Protein AF-A0A699W1Y6-F1 (afdb_monomer_lite)

pLDDT: mean 84.51, std 11.34, range [42.97, 95.88]

Secondary structure (DSSP, 8-state):
-------GGGSHHHHH-TTTS-SS--SSPP--SSPP--PPPTT------PPPPPPP-

Foldseek 3Di:
DPPPPCDPCNDPVCVVCVVVPDPDDPPDDDDDPDDDDDDDDPPDDDDDDDDDDDDDD

Sequence (57 aa):
MKVNELKLKDIPVVREFPDVFPEDLLGLPTSREVEFRIDLIHGAIPVAKSPYRLAPT

Radius of gyration: 20.67 Å; chains: 1; bounding box: 46×48×37 Å

Structure (mmCIF, N/CA/C/O backbone):
data_AF-A0A699W1Y6-F1
#
_entry.id   AF-A0A699W1Y6-F1
#
loop_
_atom_site.group_PDB
_atom_site.id
_atom_site.type_symbol
_atom_site.label_atom_id
_atom_site.label_alt_id
_atom_site.label_comp_id
_atom_site.label_asym_id
_atom_site.label_entity_id
_atom_site.label_seq_id
_atom_site.pdbx_PDB_ins_code
_atom_site.Cartn_x
_atom_site.Cartn_y
_atom_site.Cartn_z
_atom_site.occupancy
_atom_site.B_iso_or_equiv
_atom_site.auth_seq_id
_atom_site.auth_comp_id
_atom_site.auth_asym_id
_atom_site.auth_atom_id
_atom_site.pdbx_PDB_model_num
ATOM 1 N N . MET A 1 1 ? -12.192 31.424 6.389 1.00 42.97 1 MET A N 1
ATOM 2 C CA . MET A 1 1 ? -12.916 30.143 6.261 1.00 42.97 1 MET A CA 1
ATOM 3 C C . MET A 1 1 ? -12.350 29.188 7.294 1.00 42.97 1 MET A C 1
ATOM 5 O O . MET A 1 1 ? -11.188 28.828 7.182 1.00 42.97 1 MET A O 1
ATOM 9 N N . LYS A 1 2 ? -13.115 28.852 8.337 1.00 51.16 2 LYS A N 1
ATOM 10 C CA . LYS A 1 2 ? -12.752 27.743 9.226 1.00 51.16 2 LYS A CA 1
ATOM 11 C C . LYS A 1 2 ? -13.059 26.472 8.443 1.00 51.16 2 LYS A C 1
ATOM 13 O O . LYS A 1 2 ? -14.224 26.217 8.152 1.00 51.16 2 LYS A O 1
ATOM 18 N N . VAL A 1 3 ? -12.030 25.743 8.027 1.00 58.44 3 VAL A N 1
ATOM 19 C CA . VAL A 1 3 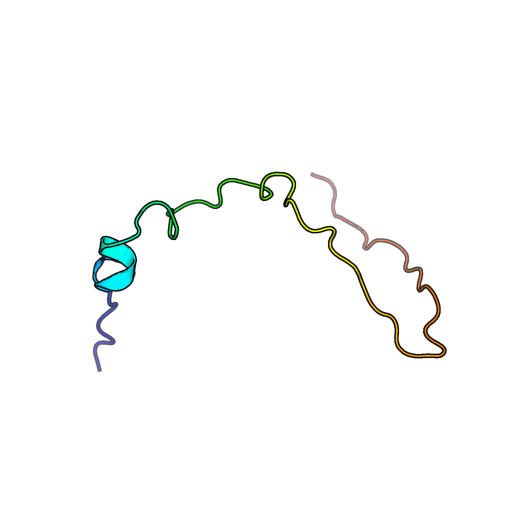? -12.218 24.355 7.611 1.00 58.44 3 VAL A CA 1
ATOM 20 C C . VAL A 1 3 ? -12.685 23.653 8.878 1.00 58.44 3 VAL A C 1
ATOM 22 O O . VAL A 1 3 ? -11.947 23.602 9.857 1.00 58.44 3 VAL A O 1
ATOM 25 N N . ASN A 1 4 ? -13.953 23.248 8.919 1.00 61.62 4 ASN A N 1
ATOM 26 C CA . ASN A 1 4 ? -14.417 22.361 9.972 1.00 61.62 4 ASN A CA 1
ATOM 27 C C . ASN A 1 4 ? -13.604 21.079 9.813 1.00 61.62 4 ASN A C 1
ATOM 29 O O . ASN A 1 4 ? -13.799 20.341 8.849 1.00 61.62 4 ASN A O 1
ATOM 33 N N . GLU A 1 5 ? -12.650 20.868 10.713 1.00 64.06 5 GLU A N 1
ATOM 34 C CA . GLU A 1 5 ? -11.940 19.606 10.869 1.00 64.06 5 GLU A CA 1
ATOM 35 C C . GLU A 1 5 ? -12.969 18.564 11.320 1.00 64.06 5 GLU A C 1
ATOM 37 O O . GLU A 1 5 ? -13.154 18.325 12.512 1.00 64.06 5 GLU A O 1
ATOM 42 N N . LEU A 1 6 ? -13.722 18.009 10.367 1.00 71.12 6 LEU A N 1
ATOM 43 C CA . LEU A 1 6 ? -14.577 16.857 10.615 1.00 71.12 6 LEU A CA 1
ATOM 44 C C . LEU A 1 6 ? -13.652 15.740 11.078 1.00 71.12 6 LEU A C 1
ATOM 46 O O . LEU A 1 6 ? -12.785 15.290 10.323 1.00 71.12 6 LEU A O 1
ATOM 50 N N . LYS A 1 7 ? -13.788 15.330 12.339 1.00 79.56 7 LYS A N 1
ATOM 51 C CA . LYS A 1 7 ? -12.990 14.220 12.841 1.00 79.56 7 LYS A CA 1
ATOM 52 C C . LYS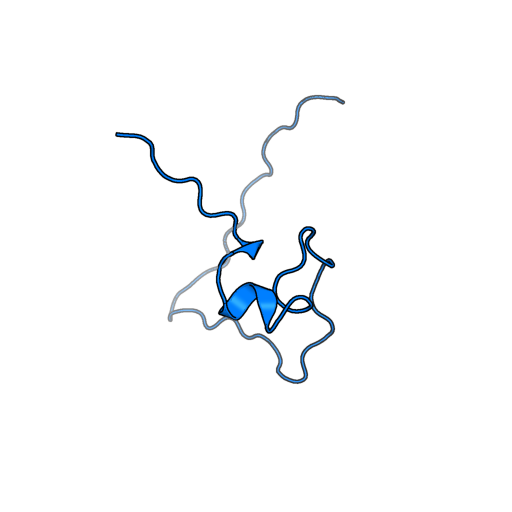 A 1 7 ? -13.472 12.982 12.101 1.00 79.56 7 LYS A C 1
ATOM 54 O O . LYS A 1 7 ? -14.667 12.817 11.881 1.00 79.56 7 LYS A O 1
ATOM 59 N N . LEU A 1 8 ? -12.556 12.087 11.739 1.00 79.69 8 LEU A N 1
ATOM 60 C CA . LEU A 1 8 ? -12.896 10.816 11.081 1.00 79.69 8 LEU A CA 1
ATOM 61 C C . LEU A 1 8 ? -14.015 10.065 11.828 1.00 79.69 8 LEU A C 1
ATOM 63 O O . LEU A 1 8 ? -14.912 9.502 11.212 1.00 79.69 8 LEU A O 1
ATOM 67 N N . LYS A 1 9 ? -14.008 10.168 13.162 1.00 81.44 9 LYS A N 1
ATOM 68 C CA . LYS A 1 9 ? -15.006 9.605 14.081 1.00 81.44 9 LYS A CA 1
ATOM 69 C C . LYS A 1 9 ? -16.410 10.209 13.959 1.00 81.44 9 LYS A C 1
ATOM 71 O O . LYS A 1 9 ? -17.351 9.617 14.470 1.00 81.44 9 LYS A O 1
ATOM 76 N N . ASP A 1 10 ? -16.566 11.365 13.322 1.00 87.12 10 ASP A N 1
ATOM 77 C CA . ASP A 1 10 ? -17.863 12.021 13.118 1.00 87.12 10 ASP A CA 1
ATOM 78 C C . ASP A 1 10 ? -18.569 11.505 11.853 1.00 87.12 10 ASP A C 1
ATOM 80 O O . ASP A 1 10 ? -19.763 11.742 11.662 1.00 87.12 10 ASP A O 1
ATOM 84 N N . ILE A 1 11 ? -17.851 10.777 10.991 1.00 90.06 11 ILE A N 1
ATOM 85 C CA . ILE A 1 11 ? -18.400 10.205 9.765 1.00 90.06 11 ILE A CA 1
ATOM 86 C C . ILE A 1 11 ? -19.250 8.973 10.135 1.00 90.06 11 ILE A C 1
ATOM 88 O O . ILE A 1 11 ? -18.719 8.040 10.741 1.00 90.06 11 ILE A O 1
ATOM 92 N N . PRO A 1 12 ? -20.545 8.918 9.758 1.00 90.88 12 PRO A N 1
ATOM 93 C CA . PRO A 1 12 ? -21.445 7.823 10.134 1.00 90.88 12 PRO A CA 1
ATOM 94 C C . PRO A 1 12 ? -20.894 6.426 9.827 1.00 90.88 12 PRO A C 1
ATOM 96 O O . PRO A 1 12 ? -20.894 5.573 10.706 1.00 90.88 12 PRO A O 1
ATOM 99 N N . VAL A 1 13 ? -20.310 6.228 8.639 1.00 91.38 13 VAL A N 1
ATOM 100 C CA . VAL A 1 13 ? -19.726 4.931 8.253 1.00 91.38 13 VAL A CA 1
ATOM 101 C C . VAL A 1 13 ? -18.550 4.522 9.147 1.00 91.38 13 VAL A C 1
ATOM 103 O O . VAL A 1 13 ? -18.393 3.355 9.467 1.00 91.38 13 VAL A O 1
ATOM 106 N N . VAL A 1 14 ? -17.741 5.467 9.629 1.00 89.50 14 VAL A N 1
ATOM 107 C CA . VAL A 1 14 ? -16.605 5.153 10.515 1.00 89.50 14 VAL A CA 1
ATOM 108 C C . VAL A 1 14 ? -17.103 4.731 11.897 1.00 89.50 14 VAL A C 1
ATOM 110 O O . VAL A 1 14 ? -16.536 3.838 12.518 1.00 89.50 14 VAL A O 1
ATOM 113 N N . ARG A 1 15 ? -18.198 5.339 12.368 1.00 89.44 15 ARG A N 1
ATOM 114 C CA . ARG A 1 15 ? -18.841 4.976 13.640 1.00 89.44 15 ARG A CA 1
ATOM 115 C C . ARG A 1 15 ? -19.510 3.607 13.596 1.00 89.44 15 ARG A C 1
ATOM 117 O O . ARG A 1 15 ? -19.571 2.944 14.626 1.00 89.44 15 ARG A O 1
ATOM 124 N N . GLU A 1 16 ? -20.042 3.223 12.440 1.00 94.31 16 GLU A N 1
ATOM 125 C CA . GLU A 1 16 ? -20.693 1.927 12.227 1.00 94.31 16 GLU A CA 1
ATOM 126 C C . GLU A 1 16 ? -19.685 0.772 12.122 1.00 94.31 16 GLU A C 1
ATOM 128 O O . GLU A 1 16 ? -20.029 -0.352 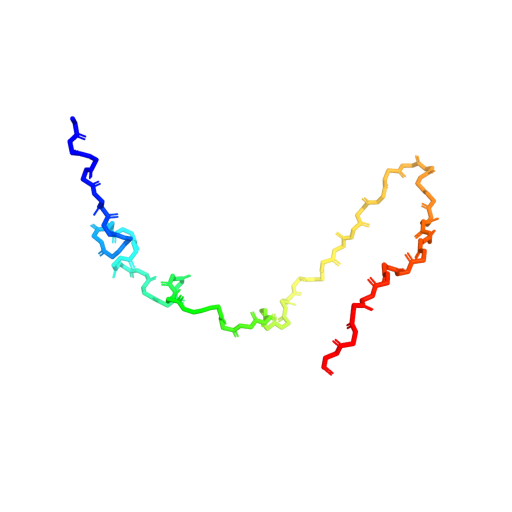12.480 1.00 94.31 16 GLU A O 1
ATOM 133 N N . PHE A 1 17 ? -18.442 1.050 11.705 1.00 90.38 17 PHE A N 1
ATOM 134 C CA . PHE A 1 17 ? -17.390 0.046 11.486 1.00 90.38 17 PHE A CA 1
ATOM 135 C C . PHE A 1 17 ? -16.068 0.399 12.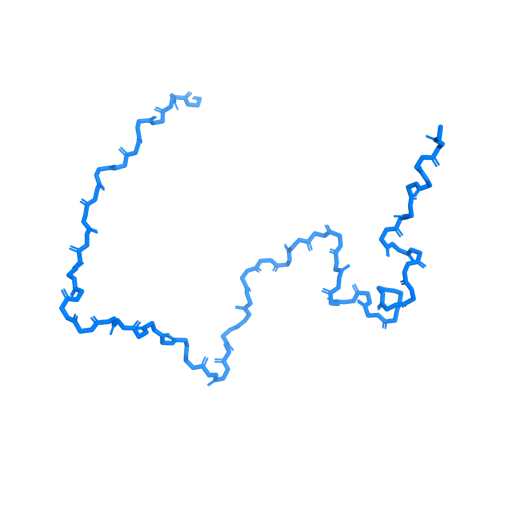206 1.00 90.38 17 PHE A C 1
ATOM 137 O O . PHE A 1 17 ? -15.047 0.641 11.553 1.00 90.38 17 PHE A O 1
ATOM 144 N N . PRO A 1 18 ? -16.048 0.453 13.552 1.00 85.62 18 PRO A N 1
ATOM 145 C CA . PRO A 1 18 ? -14.865 0.869 14.315 1.00 85.62 18 PRO A CA 1
ATOM 146 C C . PRO A 1 18 ? -13.681 -0.108 14.203 1.00 85.62 18 PRO A C 1
ATOM 148 O O . PRO A 1 18 ? -12.534 0.278 14.398 1.00 85.62 18 PRO A O 1
ATOM 151 N N . ASP A 1 19 ? -13.949 -1.370 13.881 1.00 83.25 19 ASP A N 1
ATOM 152 C CA . ASP A 1 19 ? -12.976 -2.439 13.651 1.00 83.25 19 ASP A CA 1
ATOM 153 C C . ASP A 1 19 ? -12.301 -2.358 12.271 1.00 83.25 19 ASP A C 1
ATOM 155 O O . ASP A 1 19 ? -11.159 -2.789 12.113 1.00 83.25 19 ASP A O 1
ATOM 159 N N . VAL A 1 20 ? -12.986 -1.778 11.279 1.00 85.88 20 VAL A N 1
ATOM 160 C CA . VAL A 1 20 ? -12.463 -1.565 9.917 1.00 85.88 20 VAL A CA 1
ATOM 161 C C . VAL A 1 20 ? -11.592 -0.309 9.838 1.00 85.88 20 VAL A C 1
ATOM 163 O O . VAL A 1 20 ? -10.662 -0.251 9.032 1.00 85.88 20 VAL A O 1
ATOM 166 N N . PHE A 1 21 ? -11.868 0.685 10.686 1.00 85.69 21 PHE A N 1
ATOM 167 C CA . PHE A 1 21 ? -11.148 1.960 10.746 1.00 85.69 21 PHE A CA 1
ATOM 168 C C . PHE A 1 21 ? -10.475 2.189 12.114 1.00 85.69 21 PHE A C 1
ATOM 170 O O . PHE A 1 21 ? -10.788 3.180 12.781 1.00 85.69 21 PHE A O 1
ATOM 177 N N . PRO A 1 22 ? -9.555 1.308 12.551 1.00 84.19 22 PRO A N 1
ATOM 178 C CA . PRO A 1 22 ? -8.827 1.508 13.798 1.00 84.19 22 PRO A CA 1
ATOM 179 C C . PRO A 1 22 ? -7.904 2.730 13.697 1.00 84.19 22 PRO A C 1
ATOM 181 O O . PRO A 1 22 ? -7.416 3.069 12.616 1.00 84.19 22 PRO A O 1
ATOM 184 N N . GLU A 1 23 ? -7.637 3.393 14.825 1.00 83.56 23 GLU A N 1
ATOM 185 C CA . GLU A 1 23 ? -6.697 4.520 14.861 1.00 83.56 23 GLU A CA 1
ATOM 186 C C . GLU A 1 23 ? -5.265 4.115 14.476 1.00 83.56 23 GLU A C 1
ATOM 188 O O . GLU A 1 23 ? -4.552 4.917 13.873 1.00 83.56 23 GLU A O 1
ATOM 193 N N . ASP A 1 24 ? -4.881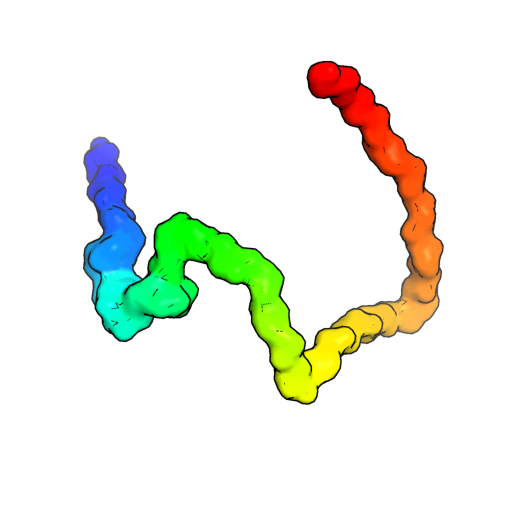 2.869 14.773 1.00 83.50 24 ASP A N 1
ATOM 194 C CA . ASP A 1 24 ? -3.580 2.282 14.454 1.00 83.50 24 ASP A CA 1
ATOM 195 C C . ASP A 1 24 ? -3.728 1.097 13.485 1.00 83.50 24 ASP A C 1
ATOM 197 O O . ASP A 1 24 ? -4.660 0.295 13.581 1.00 83.50 24 ASP A O 1
ATOM 201 N N . LEU A 1 25 ? -2.779 0.939 12.555 1.00 83.31 25 LEU A N 1
ATOM 202 C CA . LEU A 1 25 ? -2.771 -0.194 11.623 1.00 83.31 25 LEU A CA 1
ATOM 203 C C . LEU A 1 25 ? -2.406 -1.495 12.356 1.00 83.31 25 LEU A C 1
ATOM 205 O O . LEU A 1 25 ? -1.311 -1.620 12.901 1.00 83.31 25 LEU A O 1
ATOM 209 N N . LEU A 1 26 ? -3.280 -2.504 12.287 1.00 74.81 26 LEU A N 1
ATOM 210 C CA . LEU A 1 26 ? -3.152 -3.795 12.991 1.00 74.81 26 LEU A CA 1
ATOM 211 C C . LEU A 1 26 ? -2.089 -4.758 12.410 1.00 74.81 26 LEU A C 1
ATOM 213 O O . LEU A 1 26 ? -2.096 -5.952 12.701 1.00 74.81 26 LEU A O 1
ATOM 217 N N . GLY A 1 27 ? -1.154 -4.253 11.604 1.00 78.56 27 GLY A N 1
ATOM 218 C CA . GLY A 1 27 ? -0.120 -5.048 10.942 1.00 78.56 27 GLY A CA 1
ATOM 219 C C . GLY A 1 27 ? -0.552 -5.610 9.586 1.00 78.56 27 GLY A C 1
ATOM 220 O O . GLY A 1 27 ? -1.464 -5.100 8.933 1.00 78.56 27 GLY A O 1
ATOM 221 N N . LEU A 1 28 ? 0.164 -6.633 9.112 1.00 80.81 28 LEU A N 1
ATOM 222 C CA . LEU A 1 28 ? -0.163 -7.282 7.842 1.00 80.81 28 LEU A CA 1
ATOM 223 C C . LEU A 1 28 ? -1.486 -8.048 7.971 1.00 80.81 28 LEU A C 1
ATOM 225 O O . LEU A 1 28 ? -1.720 -8.681 9.001 1.00 80.81 28 LEU A O 1
ATOM 229 N N . PRO A 1 29 ? -2.340 -8.038 6.934 1.00 75.12 29 PRO A N 1
ATOM 230 C CA 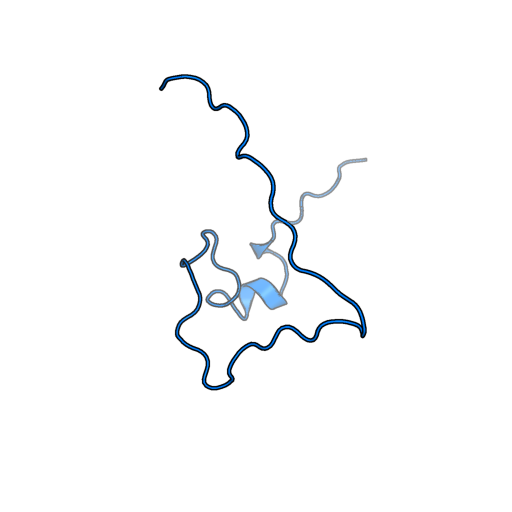. PRO A 1 29 ? -3.548 -8.846 6.950 1.00 75.12 29 PRO A CA 1
ATOM 231 C C . PRO A 1 29 ? -3.183 -10.326 7.102 1.00 75.12 29 PRO A C 1
ATOM 233 O O . PRO A 1 29 ? -2.190 -10.788 6.534 1.00 75.12 29 PRO A O 1
ATOM 236 N N . THR A 1 30 ? -4.015 -11.073 7.827 1.00 76.69 30 THR A N 1
ATOM 237 C CA . THR A 1 30 ? -3.944 -12.538 7.888 1.00 76.69 30 THR A CA 1
ATOM 238 C C . THR A 1 30 ? -3.918 -13.123 6.475 1.00 76.69 30 THR A C 1
ATOM 240 O O . THR A 1 30 ? -4.439 -12.510 5.535 1.00 76.69 30 THR A O 1
ATOM 243 N N . SER A 1 31 ? -3.323 -14.311 6.318 1.00 79.75 31 SER A N 1
ATOM 244 C CA . SER A 1 31 ? -3.330 -15.047 5.051 1.00 79.75 31 SER A CA 1
ATOM 245 C C . SER A 1 31 ? -4.740 -15.057 4.467 1.00 79.75 31 SER A C 1
ATOM 247 O O . SER A 1 31 ? -5.670 -15.590 5.077 1.00 79.75 31 SER A O 1
ATOM 249 N N . ARG A 1 32 ? -4.905 -14.418 3.311 1.00 78.81 32 ARG A N 1
ATOM 250 C CA . ARG A 1 32 ? -6.182 -14.401 2.603 1.00 78.81 32 ARG A CA 1
ATOM 251 C C . ARG A 1 32 ? -6.400 -15.770 1.969 1.00 78.81 32 ARG A C 1
ATOM 253 O O . ARG A 1 32 ? -5.440 -16.427 1.582 1.00 78.81 32 ARG A O 1
ATOM 260 N N . GLU A 1 33 ? -7.658 -16.171 1.828 1.00 79.06 33 GLU A N 1
ATOM 261 C CA . GLU A 1 33 ? -8.021 -17.412 1.127 1.00 79.06 33 GLU A CA 1
ATOM 262 C C . GLU A 1 33 ? -7.629 -17.366 -0.362 1.00 79.06 33 GLU A C 1
ATOM 264 O O . GLU A 1 33 ? -7.375 -18.394 -0.984 1.00 79.06 33 GLU A O 1
ATOM 269 N N . VAL A 1 34 ? -7.515 -16.157 -0.922 1.00 79.94 34 VAL A N 1
ATOM 270 C CA . VAL A 1 34 ? -7.084 -15.928 -2.301 1.00 79.94 34 VAL A CA 1
ATOM 271 C C . VAL A 1 34 ? -5.611 -15.530 -2.338 1.00 79.94 34 VAL A C 1
ATOM 273 O O . VAL A 1 34 ? -5.189 -14.570 -1.690 1.00 79.94 34 VAL A O 1
ATOM 276 N N . GLU A 1 35 ? -4.845 -16.254 -3.150 1.00 82.25 35 GLU A N 1
ATOM 277 C CA . GLU A 1 35 ? -3.458 -15.935 -3.470 1.00 82.25 35 GLU A CA 1
ATOM 278 C C . GLU A 1 35 ? -3.382 -14.626 -4.270 1.00 82.25 35 GLU A C 1
ATOM 280 O O . GLU A 1 35 ? -4.016 -14.474 -5.317 1.00 82.25 35 GLU A O 1
ATOM 285 N N . PHE A 1 36 ? -2.580 -13.676 -3.795 1.00 79.81 36 PHE A N 1
ATOM 286 C CA . PHE A 1 36 ? -2.269 -12.484 -4.574 1.00 79.81 36 PHE A CA 1
ATOM 287 C C . PHE A 1 36 ? -1.322 -12.833 -5.717 1.00 79.81 36 PHE A C 1
ATOM 289 O O . PHE A 1 36 ? -0.222 -13.333 -5.486 1.00 79.81 36 PHE A O 1
ATOM 296 N N . ARG A 1 37 ? -1.725 -12.507 -6.946 1.00 87.62 37 ARG A N 1
ATOM 297 C CA . ARG A 1 37 ? -0.902 -12.673 -8.147 1.00 87.62 37 ARG A CA 1
ATOM 298 C C . ARG A 1 37 ? -0.562 -11.314 -8.736 1.00 87.62 37 ARG A C 1
ATOM 300 O O . ARG A 1 37 ? -1.388 -10.404 -8.721 1.00 87.62 37 ARG A O 1
ATOM 307 N N . ILE A 1 38 ? 0.669 -11.179 -9.217 1.00 90.56 38 ILE A N 1
ATOM 308 C CA . ILE A 1 38 ? 1.128 -9.994 -9.941 1.00 90.56 38 ILE A CA 1
ATOM 309 C C . ILE A 1 38 ? 1.231 -10.391 -11.406 1.00 90.56 38 ILE A C 1
ATOM 311 O O . ILE A 1 38 ? 2.158 -11.102 -11.795 1.00 90.56 38 ILE A O 1
ATOM 315 N N . ASP A 1 39 ? 0.276 -9.927 -12.203 1.00 92.69 39 ASP A N 1
ATOM 316 C CA . ASP A 1 39 ? 0.306 -10.135 -13.643 1.00 92.69 39 ASP A CA 1
ATOM 317 C C . ASP A 1 39 ? 1.282 -9.147 -14.277 1.00 92.69 39 ASP A C 1
ATOM 319 O O . ASP A 1 39 ? 1.195 -7.929 -14.094 1.00 92.69 39 ASP A O 1
ATOM 323 N N . LEU A 1 40 ? 2.243 -9.682 -15.022 1.00 93.38 40 LEU A N 1
ATOM 324 C CA . LEU A 1 40 ? 3.208 -8.882 -15.754 1.00 93.38 40 LEU A CA 1
ATOM 325 C C . LEU A 1 40 ? 2.713 -8.648 -17.178 1.00 93.38 40 LEU A C 1
ATOM 327 O O . LEU A 1 40 ? 2.214 -9.560 -17.838 1.00 93.38 40 LEU A O 1
ATOM 331 N N . ILE A 1 41 ? 2.912 -7.430 -17.682 1.00 95.44 41 ILE A N 1
ATOM 332 C CA . ILE A 1 41 ? 2.750 -7.173 -19.113 1.00 95.44 41 ILE A CA 1
ATOM 333 C C . ILE A 1 41 ? 3.755 -8.017 -19.904 1.00 95.44 41 ILE A C 1
ATOM 335 O O . ILE A 1 41 ? 4.866 -8.295 -19.440 1.00 95.44 41 ILE A O 1
ATOM 339 N N . HIS A 1 42 ? 3.378 -8.410 -21.119 1.00 94.00 42 HIS A N 1
ATOM 340 C CA . HIS A 1 42 ? 4.266 -9.180 -21.982 1.00 94.00 42 HIS A CA 1
ATOM 341 C C . HIS A 1 42 ? 5.580 -8.415 -22.218 1.00 94.00 42 HIS A C 1
ATOM 343 O O . HIS A 1 42 ? 5.562 -7.245 -22.594 1.00 94.00 42 HIS A O 1
ATOM 349 N N . GLY A 1 43 ? 6.717 -9.077 -21.984 1.00 94.56 43 GLY A N 1
ATOM 350 C CA . GLY A 1 43 ? 8.049 -8.477 -22.123 1.00 94.56 43 GLY A CA 1
ATOM 351 C C . GLY A 1 43 ? 8.572 -7.730 -20.890 1.00 94.56 43 GLY A C 1
ATOM 352 O O . GLY A 1 43 ? 9.663 -7.166 -20.955 1.00 94.56 43 GLY A O 1
ATOM 353 N N . ALA A 1 44 ? 7.851 -7.729 -19.763 1.00 95.38 44 ALA A N 1
ATOM 354 C CA . ALA A 1 44 ? 8.400 -7.236 -18.503 1.00 95.38 44 ALA A CA 1
ATOM 355 C C . ALA A 1 44 ? 9.603 -8.083 -18.054 1.00 95.38 44 ALA A C 1
ATOM 357 O O . ALA A 1 44 ? 9.578 -9.312 -18.118 1.00 95.38 44 ALA A O 1
ATOM 358 N N . ILE A 1 45 ? 10.643 -7.412 -17.560 1.00 95.25 45 ILE A N 1
ATOM 359 C CA . ILE A 1 45 ? 11.868 -8.040 -17.057 1.00 95.25 45 ILE A CA 1
ATOM 360 C C . ILE A 1 45 ? 12.108 -7.638 -15.594 1.00 95.25 45 ILE A C 1
ATOM 362 O O . ILE A 1 45 ? 11.769 -6.513 -15.215 1.00 95.25 45 ILE A O 1
ATOM 366 N N . PRO A 1 46 ? 12.700 -8.512 -14.758 1.00 94.12 46 PRO A N 1
ATOM 367 C CA . PRO A 1 46 ? 13.061 -8.154 -13.391 1.00 94.12 46 PRO A CA 1
ATOM 368 C C . PRO A 1 46 ? 14.033 -6.972 -13.355 1.00 94.12 46 PRO A C 1
ATOM 370 O O . PRO A 1 46 ? 14.975 -6.900 -14.145 1.00 94.12 46 PRO A O 1
ATOM 373 N N . VAL A 1 47 ? 13.833 -6.063 -12.400 1.00 94.06 47 VAL A N 1
ATOM 374 C CA . VAL A 1 47 ? 14.735 -4.934 -12.157 1.00 94.06 47 VAL A CA 1
ATOM 375 C C . VAL A 1 47 ? 15.422 -5.094 -10.806 1.00 94.06 47 VAL A C 1
ATOM 377 O O . VAL A 1 47 ? 14.778 -5.358 -9.795 1.00 94.06 47 VAL A O 1
ATOM 380 N N . ALA A 1 48 ? 16.739 -4.895 -10.789 1.00 95.81 48 ALA A N 1
ATOM 381 C CA . ALA A 1 48 ? 17.536 -4.828 -9.571 1.00 95.81 48 ALA A CA 1
ATOM 382 C C . ALA A 1 48 ? 18.132 -3.421 -9.424 1.00 95.81 48 ALA A C 1
ATOM 384 O O . ALA A 1 48 ? 18.668 -2.853 -10.380 1.00 95.81 48 ALA A O 1
ATOM 385 N N . LYS A 1 49 ? 18.036 -2.845 -8.223 1.00 95.69 49 LYS A N 1
ATOM 386 C CA . LYS A 1 49 ? 18.650 -1.562 -7.855 1.00 95.69 49 LYS A CA 1
ATOM 387 C C . LYS A 1 49 ? 19.375 -1.723 -6.525 1.00 95.69 49 LYS A C 1
ATOM 389 O O . LYS A 1 49 ? 18.908 -2.449 -5.652 1.00 95.69 49 LYS A O 1
ATOM 394 N N . SER A 1 50 ? 20.514 -1.052 -6.375 1.00 95.81 50 SER A N 1
ATOM 395 C CA . SER A 1 50 ? 21.222 -1.005 -5.095 1.00 95.81 50 SER A CA 1
ATOM 396 C C . SER A 1 50 ? 20.371 -0.280 -4.044 1.00 95.81 50 SER A C 1
ATOM 398 O O . SER A 1 50 ? 19.771 0.744 -4.385 1.00 95.81 50 SER A O 1
ATOM 400 N N . PRO A 1 51 ? 20.347 -0.739 -2.779 1.00 95.62 51 PRO A N 1
ATOM 401 C CA . PRO A 1 51 ? 19.715 0.003 -1.693 1.00 95.62 51 PRO A CA 1
ATOM 402 C C . PRO A 1 51 ? 20.301 1.412 -1.553 1.00 95.62 51 PRO A C 1
ATOM 404 O O . PRO A 1 51 ? 21.482 1.640 -1.831 1.00 95.62 51 PRO A O 1
ATOM 407 N N . TYR A 1 52 ? 19.488 2.358 -1.088 1.00 95.88 52 TYR A N 1
ATOM 408 C CA . TYR A 1 52 ? 19.982 3.682 -0.717 1.00 95.88 52 TYR A CA 1
ATOM 409 C C . TYR A 1 52 ? 20.897 3.595 0.510 1.00 95.88 52 TYR A C 1
ATOM 411 O O . TYR A 1 52 ? 20.728 2.734 1.374 1.00 95.88 52 TYR A O 1
ATOM 419 N N . ARG A 1 53 ? 21.870 4.509 0.602 1.00 95.19 53 ARG A N 1
ATOM 420 C CA . ARG A 1 53 ? 22.717 4.629 1.794 1.00 95.19 53 ARG A CA 1
ATOM 421 C C . ARG A 1 53 ? 21.884 5.214 2.934 1.00 95.19 53 ARG A C 1
ATOM 423 O O . ARG A 1 53 ? 21.358 6.314 2.795 1.00 95.19 53 ARG A O 1
ATOM 430 N N . LEU A 1 54 ? 21.791 4.490 4.044 1.00 95.19 54 LEU A N 1
ATOM 431 C CA . LEU A 1 54 ? 21.214 4.995 5.289 1.00 95.19 54 LEU A CA 1
ATOM 432 C C . LEU A 1 54 ? 22.308 5.668 6.129 1.00 95.19 54 LEU A C 1
ATOM 434 O O . LEU A 1 54 ? 23.476 5.274 6.061 1.00 95.19 54 LEU A O 1
ATOM 438 N N . ALA A 1 55 ? 21.940 6.692 6.899 1.00 92.25 55 ALA A N 1
ATOM 439 C CA . ALA A 1 55 ? 22.825 7.263 7.909 1.00 92.25 55 ALA A CA 1
ATOM 440 C C . ALA A 1 55 ? 22.947 6.301 9.111 1.00 92.25 55 ALA A C 1
ATOM 442 O O . ALA A 1 55 ? 22.009 5.540 9.361 1.00 92.25 55 ALA A O 1
ATOM 443 N N . PRO A 1 56 ? 24.069 6.314 9.854 1.00 91.31 56 PRO A N 1
ATOM 444 C CA . PRO A 1 56 ? 24.180 5.575 11.111 1.00 91.31 56 PRO A CA 1
ATOM 445 C C . PRO A 1 56 ? 23.127 6.045 12.127 1.00 91.31 56 PRO A C 1
ATOM 447 O O . PRO A 1 56 ? 22.854 7.244 12.205 1.00 91.31 56 PRO A O 1
ATOM 450 N N . THR A 1 57 ? 22.559 5.102 12.881 1.00 83.38 57 THR A N 1
ATOM 451 C CA . THR A 1 57 ? 21.695 5.344 14.053 1.00 83.38 57 THR A CA 1
ATOM 452 C C . THR A 1 57 ? 22.500 5.651 15.301 1.00 83.38 57 THR A C 1
ATOM 454 O O . THR A 1 57 ? 23.546 4.982 15.473 1.00 83.38 57 THR A O 1
#

Organism: Tanacetum cinerariifolium (NCBI:txid118510)